Protein AF-A0A158QRG2-F1 (afdb_monomer_lite)

pLDDT: mean 86.38, std 8.44, range [44.94, 93.19]

InterPro domains:
  IPR011012 Longin-like domain superfamily [SSF64356] (4-64)
  IPR050431 Adaptor complexes medium subunit [PTHR10529] (3-64)

Foldseek 3Di:
DFDKDKDWDDFPPDIDIDIDRDPDDNVVVVVVSVVLLVVLCVVQVGPDPVSCVVCVVVSVVVVVD

Radius of gyration: 12.88 Å; chains: 1; bounding box: 31×21×32 Å

Secondary structure (DSSP, 8-state):
----EEEEEEETTEEEEEEESS---HHHHHHHHHHHHHHHHHHHSS-SHHHHHHTHHHHHHHHH-

Sequence (65 aa):
MARTSFFHIKRGNVWICAVTRQNVNATMVFEFVNKFADAMQSYFGKLNEENVKNNFVLIYELLDG

Structure (mmCIF, N/CA/C/O backbone):
data_AF-A0A158QRG2-F1
#
_entry.id   AF-A0A158QRG2-F1
#
loop_
_atom_site.group_PDB
_atom_site.id
_atom_site.type_symbol
_atom_site.label_atom_id
_atom_site.label_alt_id
_atom_site.label_comp_id
_atom_site.label_asym_id
_atom_site.label_entity_id
_atom_site.label_seq_id
_atom_site.pdbx_PDB_ins_code
_atom_site.Cartn_x
_atom_site.Cartn_y
_atom_site.Cartn_z
_atom_site.occupancy
_atom_site.B_iso_or_equiv
_atom_site.auth_seq_id
_atom_site.auth_comp_id
_atom_site.auth_asym_id
_atom_site.auth_atom_id
_atom_site.pdbx_PDB_model_num
ATOM 1 N N . MET A 1 1 ? 22.306 7.675 -17.520 1.00 44.94 1 MET A N 1
ATOM 2 C CA . MET A 1 1 ? 21.054 8.368 -17.144 1.00 44.94 1 MET A CA 1
ATOM 3 C C . MET A 1 1 ? 20.079 7.336 -16.601 1.00 44.94 1 MET A C 1
ATOM 5 O O . MET A 1 1 ? 19.520 6.582 -17.386 1.00 44.94 1 MET A O 1
ATOM 9 N N . ALA A 1 2 ? 19.954 7.209 -15.278 1.00 54.47 2 ALA A N 1
ATOM 10 C CA . ALA A 1 2 ? 19.024 6.251 -14.681 1.00 54.47 2 ALA A CA 1
ATOM 11 C C . ALA A 1 2 ? 17.583 6.725 -14.936 1.00 54.47 2 ALA A C 1
ATOM 13 O O . ALA A 1 2 ? 17.192 7.786 -14.454 1.00 54.47 2 ALA A O 1
ATOM 14 N N . ARG A 1 3 ? 16.812 5.978 -15.735 1.00 69.69 3 ARG A N 1
ATOM 15 C CA . ARG A 1 3 ? 15.371 6.210 -15.893 1.00 69.69 3 ARG A CA 1
ATOM 16 C C . ARG A 1 3 ? 14.667 5.639 -14.667 1.00 69.69 3 ARG A C 1
ATOM 18 O O . ARG A 1 3 ? 14.493 4.430 -14.564 1.00 69.69 3 ARG A O 1
ATOM 25 N N . THR A 1 4 ? 14.306 6.515 -13.741 1.00 80.06 4 THR A N 1
ATOM 26 C CA . THR A 1 4 ? 13.445 6.178 -12.610 1.00 80.06 4 THR A CA 1
ATOM 27 C C . THR A 1 4 ? 11.998 6.462 -13.000 1.00 80.06 4 THR A C 1
ATOM 29 O O . THR A 1 4 ? 11.673 7.598 -13.347 1.00 80.06 4 THR A O 1
ATOM 32 N N . SER A 1 5 ? 11.143 5.446 -12.958 1.00 85.25 5 SER A N 1
ATOM 33 C CA . SER A 1 5 ? 9.701 5.591 -13.165 1.00 85.25 5 SER A CA 1
ATOM 34 C C . SER A 1 5 ? 9.005 5.771 -11.821 1.00 85.25 5 SER A C 1
ATOM 36 O O . SER A 1 5 ? 9.330 5.083 -10.853 1.00 85.25 5 SER A O 1
ATOM 38 N N . PHE A 1 6 ? 8.047 6.693 -11.774 1.00 88.44 6 PHE A N 1
ATOM 39 C CA . PHE A 1 6 ? 7.229 6.979 -10.600 1.00 88.44 6 PHE A CA 1
ATOM 40 C C . PHE A 1 6 ? 5.783 6.606 -10.910 1.00 88.44 6 PHE A C 1
ATOM 42 O O . PHE A 1 6 ? 5.227 7.044 -11.917 1.00 88.44 6 PHE A O 1
ATOM 49 N N . PHE A 1 7 ? 5.179 5.807 -10.042 1.00 89.88 7 PHE A N 1
ATOM 50 C CA . PHE A 1 7 ? 3.799 5.355 -10.145 1.00 89.88 7 PHE A CA 1
ATOM 51 C C . PHE A 1 7 ? 3.068 5.796 -8.893 1.00 89.88 7 PHE A C 1
ATOM 53 O O . PHE A 1 7 ? 3.551 5.550 -7.795 1.00 89.88 7 PHE A O 1
ATOM 60 N N . HIS A 1 8 ? 1.911 6.431 -9.027 1.00 90.88 8 HIS A N 1
ATOM 61 C CA . HIS A 1 8 ? 1.155 6.888 -7.868 1.00 90.88 8 HIS A CA 1
ATOM 62 C C . HIS A 1 8 ? -0.325 6.535 -7.976 1.00 90.88 8 HIS A C 1
ATOM 64 O O . HIS A 1 8 ? -0.902 6.547 -9.067 1.00 90.88 8 HIS A O 1
ATOM 70 N N . ILE A 1 9 ? -0.959 6.290 -6.835 1.00 92.06 9 ILE A N 1
ATOM 71 C CA . ILE A 1 9 ? -2.414 6.202 -6.723 1.00 92.06 9 ILE A CA 1
ATOM 72 C C . ILE A 1 9 ? -2.892 7.102 -5.588 1.00 92.06 9 ILE A C 1
ATOM 74 O O . ILE A 1 9 ? -2.183 7.315 -4.603 1.00 92.06 9 ILE A O 1
ATOM 78 N N . LYS A 1 10 ? -4.115 7.612 -5.718 1.00 89.75 10 LYS A N 1
ATOM 79 C CA . LYS A 1 10 ? -4.792 8.362 -4.661 1.00 89.75 10 LYS A CA 1
ATOM 80 C C . LYS A 1 10 ? -5.876 7.488 -4.041 1.00 89.75 10 LYS A C 1
ATOM 82 O O . LYS A 1 10 ? -6.737 6.979 -4.759 1.00 89.75 10 LYS A O 1
ATOM 87 N N . ARG A 1 11 ? -5.864 7.345 -2.717 1.00 85.56 11 ARG A N 1
ATOM 88 C CA . ARG A 1 11 ? -6.924 6.680 -1.945 1.00 85.56 11 ARG A CA 1
ATOM 89 C C . ARG A 1 11 ? -7.350 7.620 -0.820 1.00 85.56 11 ARG A C 1
ATOM 91 O O . ARG A 1 11 ? -6.565 7.942 0.065 1.00 85.56 11 ARG A O 1
ATOM 98 N N . GLY A 1 12 ? -8.581 8.125 -0.901 1.00 82.81 12 GLY A N 1
ATOM 99 C CA . GLY A 1 12 ? -9.073 9.147 0.027 1.00 82.81 12 GLY A CA 1
ATOM 100 C C . GLY A 1 12 ? -8.241 10.434 -0.039 1.00 82.81 12 GLY A C 1
ATOM 101 O O . GLY A 1 12 ? -8.146 11.065 -1.096 1.00 82.81 12 GLY A O 1
ATOM 102 N N . ASN A 1 13 ? -7.645 10.821 1.092 1.00 85.50 13 ASN A N 1
ATOM 103 C CA . ASN A 1 13 ? -6.766 11.988 1.218 1.00 85.50 13 ASN A CA 1
ATOM 104 C C . ASN A 1 13 ? -5.264 11.647 1.173 1.00 85.50 13 ASN A C 1
ATOM 106 O O . ASN A 1 13 ? -4.449 12.550 1.341 1.00 85.50 13 ASN A O 1
ATOM 110 N N . VAL A 1 14 ? -4.893 10.388 0.916 1.00 88.12 14 VAL A N 1
ATOM 111 C CA . VAL A 1 14 ? -3.495 9.933 0.892 1.00 88.12 14 VAL A CA 1
ATOM 112 C C . VAL A 1 14 ? -3.066 9.571 -0.531 1.00 88.12 14 VAL A C 1
ATOM 114 O O . VAL A 1 14 ? -3.833 9.002 -1.315 1.00 88.12 14 VAL A O 1
ATOM 117 N N . TRP A 1 15 ? -1.817 9.904 -0.857 1.00 91.00 15 TRP A N 1
ATOM 118 C CA . TRP A 1 15 ? -1.139 9.476 -2.076 1.00 91.00 15 TRP A CA 1
ATOM 119 C C . TRP A 1 15 ? -0.128 8.385 -1.745 1.00 91.00 15 TRP A C 1
ATOM 121 O O . TRP A 1 15 ? 0.720 8.571 -0.877 1.00 91.00 15 TRP A O 1
ATOM 131 N N . ILE A 1 16 ? -0.204 7.267 -2.460 1.00 90.94 16 ILE A N 1
ATOM 132 C CA . ILE A 1 16 ? 0.777 6.184 -2.374 1.00 90.94 16 ILE A CA 1
ATOM 133 C C . ILE A 1 16 ? 1.613 6.234 -3.647 1.00 90.94 16 ILE A C 1
ATOM 135 O O . ILE A 1 16 ? 1.051 6.292 -4.742 1.00 90.94 16 ILE A O 1
ATOM 139 N N . CYS A 1 17 ? 2.937 6.224 -3.506 1.00 91.50 17 CYS A N 1
ATOM 140 C CA . CYS A 1 17 ? 3.883 6.301 -4.615 1.00 91.50 17 CYS A CA 1
ATOM 141 C C . CYS A 1 17 ? 4.831 5.097 -4.594 1.00 91.50 17 CYS A C 1
ATOM 143 O O . CYS A 1 17 ? 5.393 4.768 -3.553 1.00 91.50 17 CYS A O 1
ATOM 145 N N . ALA A 1 18 ? 5.027 4.467 -5.748 1.00 90.25 18 ALA A N 1
ATOM 146 C CA . ALA A 1 18 ? 6.026 3.441 -5.997 1.00 90.25 18 ALA A CA 1
ATOM 147 C C . ALA A 1 18 ? 7.047 3.948 -7.016 1.00 90.25 18 ALA A C 1
ATOM 149 O O . ALA A 1 18 ? 6.705 4.603 -8.003 1.00 90.25 18 ALA A O 1
ATOM 150 N N . VAL A 1 19 ? 8.314 3.626 -6.775 1.00 89.50 19 VAL A N 1
ATOM 151 C CA . VAL A 1 19 ? 9.441 4.120 -7.565 1.00 89.50 19 VAL A CA 1
ATOM 152 C C . VAL A 1 19 ? 10.265 2.943 -8.049 1.00 89.50 19 VAL A C 1
ATOM 154 O O . VAL A 1 19 ? 10.651 2.085 -7.259 1.00 89.50 19 VAL A O 1
ATOM 157 N N . THR A 1 20 ? 10.556 2.897 -9.346 1.00 86.44 20 THR A N 1
ATOM 158 C CA . THR A 1 20 ? 11.250 1.759 -9.955 1.00 86.44 20 THR A CA 1
ATOM 159 C C . THR A 1 20 ? 12.408 2.244 -10.816 1.00 86.44 20 THR A C 1
ATOM 161 O O . THR A 1 20 ? 12.285 3.205 -11.572 1.00 86.44 20 THR A O 1
ATOM 164 N N . ARG A 1 21 ? 13.571 1.594 -10.698 1.00 79.69 21 ARG A N 1
ATOM 165 C CA . ARG A 1 21 ? 14.815 2.001 -11.392 1.00 79.69 21 ARG A CA 1
ATOM 166 C C . ARG A 1 21 ? 15.066 1.242 -12.700 1.00 79.69 21 ARG A C 1
ATOM 168 O O . ARG A 1 21 ? 16.044 1.514 -13.388 1.00 79.69 21 ARG A O 1
ATOM 175 N N . GLN A 1 22 ? 14.216 0.266 -13.013 1.00 75.62 22 GLN A N 1
ATOM 176 C CA . GLN A 1 22 ? 14.322 -0.611 -14.179 1.00 75.62 22 GLN A CA 1
ATOM 177 C C . GLN A 1 22 ? 13.051 -0.544 -15.030 1.00 75.62 22 GLN A C 1
ATOM 179 O O . GLN A 1 22 ? 12.032 0.003 -14.606 1.00 75.62 22 GLN A O 1
ATOM 184 N N . ASN A 1 23 ? 13.121 -1.121 -16.231 1.00 73.38 23 ASN A N 1
ATOM 185 C CA . ASN A 1 23 ? 11.969 -1.292 -17.105 1.00 73.38 23 ASN A CA 1
ATOM 186 C C . ASN A 1 23 ? 11.053 -2.392 -16.544 1.00 73.38 23 ASN A C 1
ATOM 188 O O . ASN A 1 23 ? 11.196 -3.565 -16.877 1.00 73.38 23 ASN A O 1
ATOM 192 N N . VAL A 1 24 ? 10.163 -2.007 -15.635 1.00 79.12 24 VAL A N 1
ATOM 193 C CA . VAL A 1 24 ? 9.139 -2.878 -15.050 1.00 79.12 24 VAL A CA 1
ATOM 194 C C . VAL A 1 24 ? 7.787 -2.605 -15.687 1.00 79.12 24 VAL A C 1
ATOM 196 O O . VAL A 1 24 ? 7.476 -1.485 -16.092 1.00 79.12 24 VAL A O 1
ATOM 199 N N . ASN A 1 25 ? 6.969 -3.650 -15.756 1.00 85.75 25 ASN A N 1
ATOM 200 C CA . ASN A 1 25 ? 5.613 -3.552 -16.264 1.00 85.75 25 ASN A CA 1
ATOM 201 C C . ASN A 1 25 ? 4.779 -2.618 -15.368 1.00 85.75 25 ASN A C 1
ATOM 203 O O . ASN A 1 25 ? 4.550 -2.917 -14.197 1.00 85.75 25 ASN A O 1
ATOM 207 N N . ALA A 1 26 ? 4.299 -1.511 -15.938 1.00 86.38 26 ALA A N 1
ATOM 208 C CA . ALA A 1 26 ? 3.476 -0.528 -15.237 1.00 86.38 26 ALA A CA 1
ATOM 209 C C . ALA A 1 26 ? 2.239 -1.159 -14.578 1.00 86.38 26 ALA A C 1
ATOM 211 O O . ALA A 1 26 ? 1.915 -0.825 -13.441 1.00 86.38 26 ALA A O 1
ATOM 212 N N . THR A 1 27 ? 1.584 -2.109 -15.252 1.00 89.81 27 THR A N 1
ATOM 213 C CA . THR A 1 27 ? 0.403 -2.812 -14.733 1.00 89.81 27 THR A CA 1
ATOM 214 C C . THR A 1 27 ? 0.730 -3.594 -13.469 1.00 89.81 27 THR A C 1
ATOM 216 O O . THR A 1 27 ? -0.025 -3.528 -12.507 1.00 89.81 27 THR A O 1
ATOM 219 N N . MET A 1 28 ? 1.881 -4.271 -13.435 1.00 90.62 28 MET A N 1
ATOM 220 C CA . MET A 1 28 ? 2.332 -5.012 -12.254 1.00 90.62 28 MET A CA 1
ATOM 221 C C . MET A 1 28 ? 2.579 -4.071 -11.071 1.00 90.62 28 MET A C 1
ATOM 223 O O . MET A 1 28 ? 2.179 -4.374 -9.949 1.00 90.62 28 MET A O 1
ATOM 227 N N . VAL A 1 29 ? 3.189 -2.905 -11.318 1.00 91.81 29 VAL A N 1
ATOM 228 C CA . VAL A 1 29 ? 3.404 -1.901 -10.266 1.00 91.81 29 VAL A CA 1
ATOM 229 C C . VAL A 1 29 ? 2.068 -1.371 -9.750 1.00 91.81 29 VAL A C 1
ATOM 231 O O . VAL A 1 29 ? 1.863 -1.314 -8.542 1.00 91.81 29 VAL A O 1
ATOM 234 N N . PHE A 1 30 ? 1.127 -1.033 -10.632 1.00 91.75 30 PHE A N 1
ATOM 235 C CA . PHE A 1 30 ? -0.197 -0.583 -10.201 1.00 91.75 30 PHE A CA 1
ATOM 236 C C . PHE A 1 30 ? -0.976 -1.668 -9.456 1.00 91.75 30 PHE A C 1
ATOM 238 O O . PHE A 1 30 ? -1.655 -1.351 -8.480 1.00 91.75 30 PHE A O 1
ATOM 245 N N . GLU A 1 31 ? -0.884 -2.931 -9.869 1.00 93.19 31 GLU A N 1
ATOM 246 C CA . GLU A 1 31 ? -1.514 -4.044 -9.159 1.00 93.19 31 GLU A CA 1
ATOM 247 C C . GLU A 1 31 ? -0.929 -4.200 -7.750 1.00 93.19 31 GLU A C 1
ATOM 249 O O . GLU A 1 31 ? -1.686 -4.296 -6.784 1.00 93.19 31 GLU A O 1
ATOM 254 N N . PHE A 1 32 ? 0.399 -4.135 -7.616 1.00 91.69 32 PHE A N 1
ATOM 255 C CA . PHE A 1 32 ? 1.074 -4.148 -6.320 1.00 91.69 32 PHE A CA 1
ATOM 256 C C . PHE A 1 32 ? 0.613 -2.992 -5.428 1.00 91.69 32 PHE A C 1
ATOM 258 O O . PHE A 1 32 ? 0.174 -3.225 -4.305 1.00 91.69 32 PHE A O 1
ATOM 265 N N . VAL A 1 33 ? 0.659 -1.752 -5.926 1.00 92.00 33 VAL A N 1
ATOM 266 C CA . VAL A 1 33 ? 0.302 -0.570 -5.126 1.00 92.00 33 VAL A CA 1
ATOM 267 C C . VAL A 1 33 ? -1.176 -0.600 -4.717 1.00 92.00 33 VAL A C 1
ATOM 269 O O . VAL A 1 33 ? -1.506 -0.202 -3.600 1.00 92.00 33 VAL A O 1
ATOM 272 N N . ASN A 1 34 ? -2.070 -1.104 -5.574 1.00 92.69 34 ASN A N 1
ATOM 273 C CA . ASN A 1 34 ? -3.476 -1.288 -5.208 1.00 92.69 34 ASN A CA 1
ATOM 274 C C . ASN A 1 34 ? -3.656 -2.371 -4.139 1.00 92.69 34 ASN A C 1
ATOM 276 O O . ASN A 1 34 ? -4.299 -2.092 -3.132 1.00 92.69 34 ASN A O 1
ATOM 280 N N . LYS A 1 35 ? -3.044 -3.553 -4.298 1.00 92.75 35 LYS A N 1
ATOM 281 C CA . LYS A 1 35 ? -3.107 -4.618 -3.279 1.00 92.75 35 LYS A CA 1
ATOM 282 C C . LYS A 1 35 ? -2.513 -4.171 -1.948 1.00 92.75 35 LYS A C 1
ATOM 284 O O . LYS A 1 35 ? -3.072 -4.481 -0.904 1.00 92.75 35 LYS A O 1
ATOM 289 N N . PHE A 1 36 ? -1.421 -3.411 -1.982 1.00 91.06 36 PHE A N 1
ATOM 290 C CA . PHE A 1 36 ? -0.840 -2.799 -0.793 1.00 91.06 36 PHE A CA 1
ATOM 291 C C . PHE A 1 36 ? -1.841 -1.854 -0.122 1.00 91.06 36 PHE A C 1
ATOM 293 O O . PHE A 1 36 ? -2.104 -1.989 1.068 1.00 91.06 36 PHE A O 1
ATOM 300 N N . ALA A 1 37 ? -2.456 -0.941 -0.877 1.00 90.75 37 ALA A N 1
ATOM 301 C CA . ALA A 1 37 ? -3.456 -0.026 -0.335 1.00 90.75 37 ALA A CA 1
ATOM 302 C C . ALA A 1 37 ? -4.655 -0.763 0.280 1.00 90.75 37 ALA A C 1
ATOM 304 O O . ALA A 1 37 ? -5.108 -0.388 1.360 1.00 90.75 37 ALA A O 1
ATOM 305 N N . ASP A 1 38 ? -5.141 -1.812 -0.383 1.00 91.75 38 ASP A N 1
ATOM 306 C CA . ASP A 1 38 ? -6.260 -2.622 0.095 1.00 91.75 38 ASP A CA 1
ATOM 307 C C . ASP A 1 38 ? -5.865 -3.425 1.355 1.00 91.75 38 ASP A C 1
ATOM 309 O O . ASP A 1 38 ? -6.651 -3.504 2.300 1.00 91.75 38 ASP A O 1
ATOM 313 N N . ALA A 1 39 ? -4.629 -3.935 1.439 1.00 90.50 39 ALA A N 1
ATOM 314 C CA . ALA A 1 39 ? -4.099 -4.570 2.648 1.00 90.50 39 ALA A CA 1
ATOM 315 C C . ALA A 1 39 ? -4.035 -3.575 3.813 1.00 90.50 39 ALA A C 1
ATOM 317 O O . ALA A 1 39 ? -4.611 -3.828 4.869 1.00 90.50 39 ALA A O 1
ATOM 318 N N . MET A 1 40 ? -3.426 -2.402 3.611 1.00 89.06 40 MET A N 1
ATOM 319 C CA . MET A 1 40 ? -3.400 -1.333 4.617 1.00 89.06 40 MET A CA 1
ATOM 320 C C . MET A 1 40 ? -4.821 -0.943 5.052 1.00 89.06 40 MET A C 1
ATOM 322 O O . MET A 1 40 ? -5.077 -0.715 6.233 1.00 89.06 40 MET A O 1
ATOM 326 N N . GLN A 1 41 ? -5.774 -0.910 4.120 1.00 89.25 41 GLN A N 1
ATOM 327 C CA . GLN A 1 41 ? -7.173 -0.648 4.435 1.00 89.25 41 GLN A CA 1
ATOM 328 C C . GLN A 1 41 ? -7.808 -1.778 5.265 1.00 89.25 41 GLN A C 1
ATOM 330 O O . GLN A 1 41 ? -8.585 -1.499 6.173 1.00 89.25 41 GLN A O 1
ATOM 335 N N . SER A 1 42 ? -7.444 -3.036 5.020 1.00 90.00 42 SER A N 1
ATOM 336 C CA . SER A 1 42 ? -7.894 -4.180 5.821 1.00 90.00 42 SER A CA 1
ATOM 337 C C . SER A 1 42 ? -7.321 -4.181 7.243 1.00 90.00 42 SER A C 1
ATOM 339 O O . SER A 1 42 ? -8.023 -4.592 8.164 1.00 90.00 42 SER A O 1
ATOM 341 N N . TYR A 1 43 ? -6.077 -3.732 7.439 1.00 87.81 43 TYR A N 1
ATOM 342 C CA . TYR A 1 43 ? -5.442 -3.672 8.765 1.00 87.81 43 TYR A CA 1
ATOM 343 C C . TYR A 1 43 ? -5.877 -2.444 9.575 1.00 87.81 43 TYR A C 1
ATOM 345 O O . TYR A 1 43 ? -6.152 -2.553 10.768 1.00 87.81 43 TYR A O 1
ATOM 353 N N . PHE A 1 44 ? -5.964 -1.275 8.932 1.00 86.00 44 PHE A N 1
ATOM 354 C CA . PHE A 1 44 ? -6.168 0.019 9.602 1.00 86.00 44 PHE A CA 1
ATOM 355 C C . PHE A 1 44 ? -7.563 0.622 9.372 1.00 86.00 44 PHE A C 1
ATOM 357 O O . PHE A 1 44 ? -7.860 1.735 9.811 1.00 86.00 44 PHE A O 1
ATOM 364 N N . GLY A 1 45 ? -8.435 -0.082 8.651 1.00 87.00 45 GLY A N 1
ATOM 365 C CA . GLY A 1 45 ? -9.799 0.340 8.341 1.00 87.00 45 GLY A CA 1
ATOM 366 C C . GLY A 1 45 ? -9.875 1.401 7.242 1.00 87.00 45 GLY A C 1
ATOM 367 O O . GLY A 1 45 ? -10.269 1.114 6.117 1.00 87.00 45 GLY A O 1
ATOM 368 N N . LYS A 1 46 ? -9.554 2.663 7.543 1.00 86.56 46 LYS A N 1
ATOM 369 C CA . LYS A 1 46 ? -9.541 3.747 6.539 1.00 86.56 46 LYS A CA 1
ATOM 370 C C . LYS A 1 46 ? -8.116 4.196 6.277 1.00 86.56 46 LYS A C 1
ATOM 372 O O . LYS A 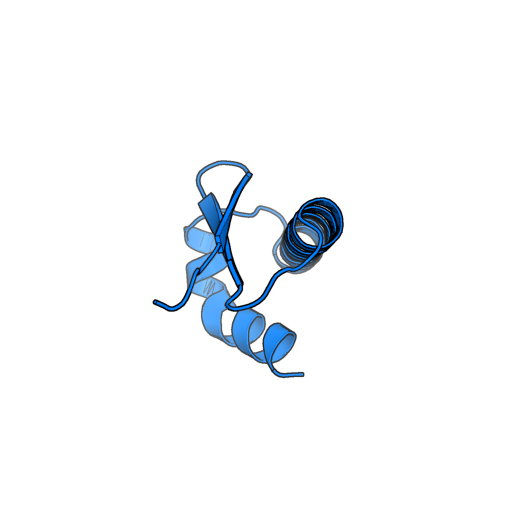1 46 ? -7.395 4.533 7.208 1.00 86.56 46 LYS A O 1
ATOM 377 N N . LEU A 1 47 ? -7.742 4.280 5.004 1.00 85.12 47 LEU A N 1
ATOM 378 C CA . LEU A 1 47 ? -6.452 4.826 4.608 1.00 85.12 47 LEU A CA 1
ATOM 379 C C . LEU A 1 47 ? -6.510 6.364 4.639 1.00 85.12 47 LEU A C 1
ATOM 381 O O . LEU A 1 47 ? -6.868 7.005 3.651 1.00 85.12 47 LEU A O 1
ATOM 385 N N . ASN A 1 48 ? -6.231 6.945 5.805 1.00 88.06 48 ASN A N 1
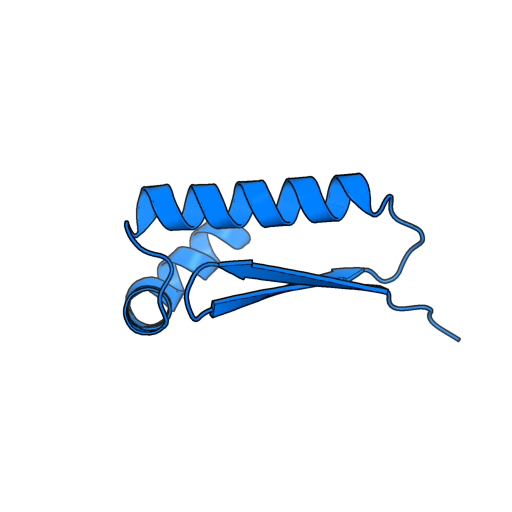ATOM 386 C CA . ASN A 1 48 ? -6.151 8.387 6.020 1.00 88.06 48 ASN A CA 1
ATOM 387 C C . ASN A 1 48 ? -4.860 8.750 6.770 1.00 88.06 48 ASN A C 1
ATOM 389 O O . ASN A 1 48 ? -4.163 7.886 7.298 1.00 88.06 48 ASN A O 1
ATOM 393 N N . GLU A 1 49 ? -4.534 10.038 6.802 1.00 87.50 49 GLU A N 1
ATOM 394 C CA . GLU A 1 49 ? -3.290 10.530 7.401 1.00 87.50 49 GLU A CA 1
ATOM 395 C C . GLU A 1 49 ? -3.135 10.162 8.889 1.00 87.50 49 GLU A C 1
ATOM 397 O O . GLU A 1 49 ? -2.040 9.816 9.322 1.00 87.50 49 GLU A O 1
ATOM 402 N N . GLU A 1 50 ? -4.220 10.195 9.663 1.00 90.00 50 GLU A N 1
ATOM 403 C CA . GLU A 1 50 ? -4.215 9.856 11.091 1.00 90.00 50 GLU A CA 1
ATOM 404 C C . GLU A 1 50 ? -3.872 8.381 11.322 1.00 90.00 50 GLU A C 1
ATOM 406 O O . GLU A 1 50 ? -2.953 8.065 12.076 1.00 90.00 50 GLU A O 1
ATOM 411 N N . ASN A 1 51 ? -4.546 7.475 10.613 1.00 88.94 51 ASN A N 1
ATOM 412 C CA . ASN A 1 51 ? -4.295 6.043 10.719 1.00 88.94 51 ASN A CA 1
ATOM 413 C C . ASN A 1 51 ? -2.894 5.682 10.223 1.00 88.94 51 ASN A C 1
ATOM 415 O O . ASN A 1 51 ? -2.237 4.848 10.839 1.00 88.94 51 ASN A O 1
ATOM 419 N N . VAL A 1 52 ? -2.404 6.327 9.161 1.00 88.69 52 VAL A N 1
ATOM 420 C CA . VAL A 1 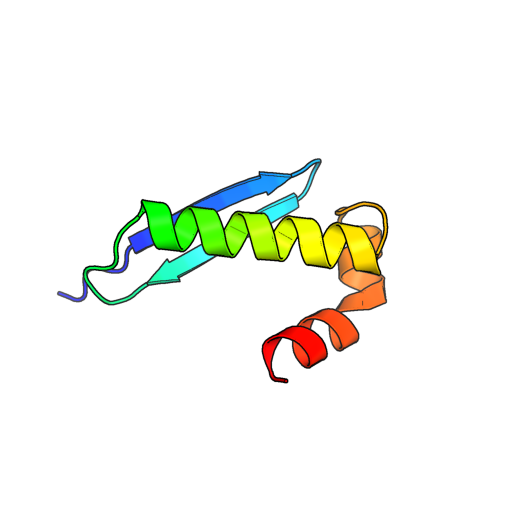52 ? -1.030 6.111 8.682 1.00 88.69 52 VAL A CA 1
ATOM 421 C C . VAL A 1 52 ? -0.006 6.568 9.724 1.00 88.69 52 VAL A C 1
ATOM 423 O O . VAL A 1 52 ? 0.966 5.857 9.960 1.00 88.69 52 VAL A O 1
ATOM 426 N N . LYS A 1 53 ? -0.221 7.712 10.387 1.00 90.19 53 LYS A N 1
ATOM 427 C CA . LYS A 1 53 ? 0.675 8.204 11.450 1.00 90.19 53 LYS A CA 1
ATOM 428 C C . LYS A 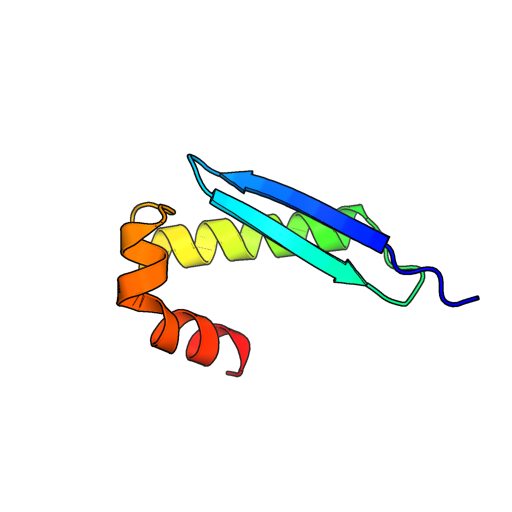1 53 ? 0.659 7.304 12.684 1.00 90.19 53 LYS A C 1
ATOM 430 O O . LYS A 1 53 ? 1.723 6.954 13.184 1.00 90.19 53 LYS A O 1
ATOM 435 N N . ASN A 1 54 ? -0.525 6.905 13.143 1.00 92.19 54 ASN A N 1
ATOM 436 C CA . ASN A 1 54 ? -0.677 6.072 14.338 1.00 92.19 54 ASN A CA 1
ATOM 437 C C . ASN A 1 54 ? -0.119 4.657 14.143 1.00 92.19 54 ASN A C 1
ATOM 439 O O . ASN A 1 54 ? 0.361 4.052 15.096 1.00 92.19 54 ASN A O 1
ATOM 443 N N . ASN A 1 55 ? -0.155 4.142 12.912 1.00 90.31 55 ASN A N 1
ATOM 444 C CA . ASN A 1 55 ? 0.2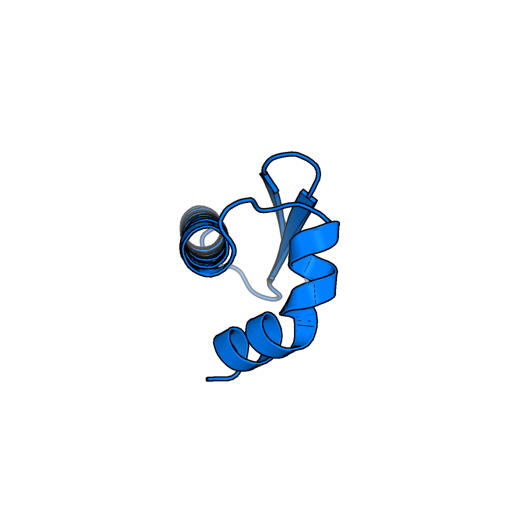85 2.788 12.591 1.00 90.31 55 ASN A CA 1
ATOM 445 C C . ASN A 1 55 ? 1.587 2.741 11.785 1.00 90.31 55 ASN A C 1
ATOM 447 O O . ASN A 1 55 ? 1.904 1.712 11.193 1.00 90.31 55 ASN A O 1
ATOM 451 N N . PHE A 1 56 ? 2.350 3.837 11.752 1.00 89.19 56 PHE A N 1
ATOM 452 C CA . PHE A 1 56 ? 3.560 3.947 10.939 1.00 89.19 56 PHE A CA 1
ATOM 453 C C . PHE A 1 56 ? 4.524 2.782 11.185 1.00 89.19 56 PHE A C 1
ATOM 455 O O . PHE A 1 56 ? 4.965 2.156 10.233 1.00 89.19 56 PHE A O 1
ATOM 462 N N . VAL A 1 57 ? 4.774 2.425 12.449 1.00 91.62 57 VAL A N 1
ATOM 463 C CA . VAL A 1 57 ? 5.646 1.293 12.809 1.00 91.62 57 VAL A CA 1
ATOM 464 C C . VAL A 1 57 ? 5.151 -0.016 12.187 1.00 91.62 57 VAL A C 1
ATOM 466 O O . VAL A 1 57 ? 5.918 -0.677 11.494 1.00 91.62 57 VAL A O 1
ATOM 469 N N . LEU A 1 58 ? 3.860 -0.337 12.330 1.00 89.06 58 LEU A N 1
ATOM 470 C CA . LEU A 1 58 ? 3.287 -1.570 11.782 1.00 89.06 58 LEU A CA 1
ATOM 471 C C . LEU A 1 58 ? 3.346 -1.606 10.249 1.00 89.06 58 LEU A C 1
ATOM 473 O O . LEU A 1 58 ? 3.566 -2.659 9.663 1.00 89.06 58 LEU A O 1
ATOM 477 N N . ILE A 1 59 ? 3.171 -0.460 9.583 1.00 89.56 59 ILE A N 1
ATOM 478 C CA . ILE A 1 59 ? 3.304 -0.369 8.122 1.00 89.56 59 ILE A CA 1
ATOM 479 C C . ILE A 1 59 ? 4.722 -0.761 7.687 1.00 89.56 59 ILE A C 1
ATOM 481 O O . ILE A 1 59 ? 4.866 -1.482 6.703 1.00 89.56 59 ILE A O 1
ATOM 485 N N . TYR A 1 60 ? 5.757 -0.315 8.406 1.00 89.31 60 TYR A N 1
ATOM 486 C CA . TYR A 1 60 ? 7.137 -0.712 8.108 1.00 89.31 60 TYR A CA 1
ATOM 487 C C . TYR A 1 60 ? 7.391 -2.184 8.411 1.00 89.31 60 TYR A C 1
ATOM 489 O O . TYR A 1 60 ? 8.016 -2.851 7.597 1.00 89.31 60 TYR A O 1
ATOM 497 N N . GLU A 1 61 ? 6.868 -2.707 9.518 1.00 90.12 61 GLU A N 1
ATOM 498 C CA . GLU A 1 61 ? 6.984 -4.133 9.849 1.00 90.12 61 GLU A CA 1
ATOM 499 C C . GLU A 1 61 ? 6.326 -5.023 8.782 1.00 90.12 61 GLU A C 1
ATOM 501 O O . GLU A 1 61 ? 6.902 -6.026 8.380 1.00 90.12 61 GLU A O 1
ATOM 506 N N . LEU A 1 62 ? 5.158 -4.627 8.261 1.00 86.44 62 LEU A N 1
ATOM 507 C CA . LEU A 1 62 ? 4.474 -5.327 7.164 1.00 86.44 62 LEU A CA 1
ATOM 508 C C . LEU A 1 62 ? 5.202 -5.216 5.815 1.00 86.44 62 LEU A C 1
ATOM 510 O O . LEU A 1 62 ? 4.939 -6.016 4.921 1.00 86.44 62 LEU A O 1
ATOM 514 N N . LEU A 1 63 ? 6.044 -4.195 5.635 1.00 84.94 63 LEU A N 1
ATOM 515 C CA . LEU A 1 63 ? 6.833 -3.988 4.418 1.00 84.94 63 LEU A CA 1
ATOM 516 C C . LEU A 1 63 ? 8.196 -4.689 4.463 1.00 84.94 63 LEU A C 1
ATOM 518 O O . LEU A 1 63 ? 8.715 -5.030 3.402 1.00 84.94 63 LEU A O 1
ATOM 522 N N . ASP A 1 64 ? 8.783 -4.827 5.652 1.00 84.62 64 ASP A N 1
ATOM 523 C CA . ASP A 1 64 ? 10.085 -5.470 5.877 1.00 84.62 64 ASP A CA 1
ATOM 524 C C . ASP A 1 64 ? 9.963 -6.990 6.088 1.00 84.62 64 ASP A C 1
ATOM 526 O O . ASP A 1 64 ? 10.906 -7.731 5.810 1.00 84.62 64 ASP A O 1
ATOM 530 N N . GLY A 1 65 ? 8.802 -7.439 6.581 1.00 65.56 65 GLY A N 1
ATOM 531 C CA . GLY A 1 65 ? 8.471 -8.847 6.820 1.00 65.56 65 GLY A CA 1
ATOM 532 C C . GLY A 1 65 ? 8.265 -9.701 5.574 1.00 65.56 65 GLY A C 1
ATOM 533 O O . GLY A 1 65 ? 7.946 -9.165 4.489 1.00 65.56 65 GLY A O 1
#

Organism: Haemonchus placei (NCBI:txid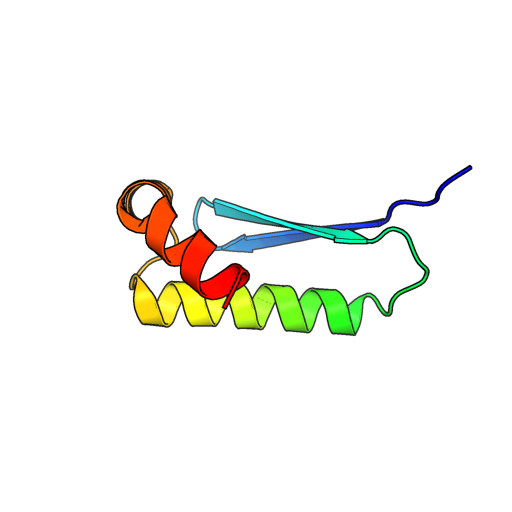6290)